Protein AF-A0A139BQP1-F1 (afdb_monomer)

Sequence (66 aa):
MKITEDFFKSWMTDAGGYTRAQLNLLKIEWPPVHGWKARLIGTEITDELYQKILAAKHITSQKLKN

Foldseek 3Di:
DADAPVLVVLLAAPVRHDDPVLCVLVVADPPHDPCNSVVRGGPDDDPVSSVVSNVVNPDDVPPPPD

Radius of gyration: 11.73 Å; Cα contacts (8 Å, |Δi|>4): 47; chains: 1; bounding box: 27×24×31 Å

Secondary structure (DSSP, 8-state):
-B--HHHHHHHS-TTS---HHHHHHTTPPSSPPTTHHHHHTT-B--HHHHHHHHHHTT--TTSS--

Solvent-accessible surface area (backbone atoms only — not comparable to full-atom values): 4236 Å² total; per-residue (Å²): 88,65,40,44,71,66,56,53,62,73,57,36,44,96,89,74,46,80,53,72,68,61,37,45,77,73,70,44,60,85,80,72,59,90,64,53,65,69,71,42,43,71,39,77,42,55,66,70,57,53,51,52,55,60,54,50,68,73,55,58,94,79,75,86,76,129

pLDDT: mean 78.92, std 13.34, range [35.72, 89.75]

Structure (mmCIF, N/CA/C/O backbone):
data_AF-A0A139BQP1-F1
#
_entry.id   AF-A0A139BQP1-F1
#
loop_
_atom_site.group_PDB
_atom_site.id
_atom_site.type_symbol
_atom_site.label_atom_id
_atom_site.label_alt_id
_atom_site.label_comp_id
_atom_site.label_asym_id
_atom_site.label_entity_id
_atom_site.label_seq_id
_atom_site.pdbx_PDB_ins_code
_atom_site.Cartn_x
_atom_site.Cartn_y
_atom_site.Cartn_z
_atom_site.occupancy
_atom_site.B_iso_or_equiv
_atom_site.auth_seq_id
_atom_site.auth_comp_id
_atom_site.auth_asym_id
_atom_site.auth_atom_id
_atom_site.pdbx_PDB_model_num
ATOM 1 N N . MET A 1 1 ? -12.226 7.369 -2.043 1.00 81.62 1 MET A N 1
ATOM 2 C CA . MET A 1 1 ? -10.911 8.047 -2.174 1.00 81.62 1 MET A CA 1
ATOM 3 C C . MET A 1 1 ? -10.214 7.550 -3.431 1.00 81.62 1 MET A C 1
ATOM 5 O O . MET A 1 1 ? -10.515 6.446 -3.860 1.00 81.62 1 MET A O 1
ATOM 9 N N . LYS A 1 2 ? -9.300 8.324 -4.028 1.00 85.62 2 LYS A N 1
ATOM 10 C CA . LYS A 1 2 ? -8.482 7.858 -5.162 1.00 85.62 2 LYS A CA 1
ATOM 11 C C . LYS A 1 2 ? -7.062 7.565 -4.707 1.00 85.62 2 LYS A C 1
ATOM 13 O O . LYS A 1 2 ? -6.500 8.331 -3.928 1.00 85.62 2 LYS A O 1
ATOM 1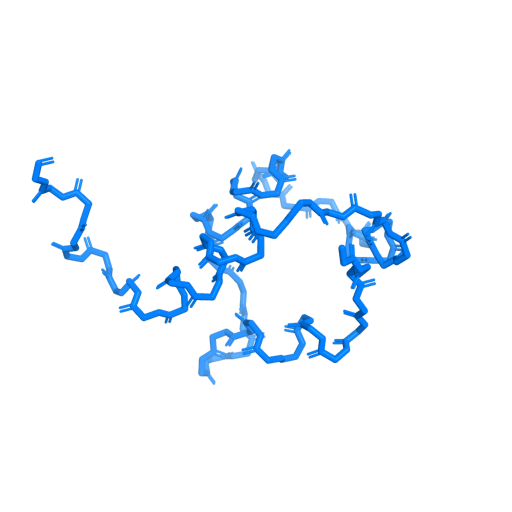8 N N . ILE A 1 3 ? -6.488 6.480 -5.215 1.00 87.06 3 ILE A N 1
ATOM 19 C CA . ILE A 1 3 ? -5.062 6.203 -5.048 1.00 87.06 3 ILE A CA 1
ATOM 20 C C . ILE A 1 3 ? -4.271 7.234 -5.858 1.00 87.06 3 ILE A C 1
ATOM 22 O O . ILE A 1 3 ? -4.507 7.417 -7.053 1.00 87.06 3 ILE A O 1
ATOM 26 N N . THR A 1 4 ? -3.316 7.890 -5.209 1.00 89.75 4 THR A N 1
ATOM 27 C CA . THR A 1 4 ? -2.397 8.856 -5.822 1.00 89.75 4 THR A CA 1
ATOM 28 C C . THR A 1 4 ? -0.948 8.411 -5.631 1.00 89.75 4 THR A C 1
ATOM 30 O O . THR A 1 4 ? -0.649 7.503 -4.855 1.00 89.75 4 THR A O 1
ATOM 33 N N . GLU A 1 5 ? -0.012 9.051 -6.329 1.00 87.31 5 GLU A N 1
ATOM 34 C CA . GLU A 1 5 ? 1.418 8.820 -6.080 1.00 87.31 5 GLU A CA 1
ATOM 35 C C . GLU A 1 5 ? 1.831 9.190 -4.654 1.00 87.31 5 GLU A C 1
ATOM 37 O O . GLU A 1 5 ? 2.635 8.488 -4.042 1.00 87.31 5 GLU A O 1
ATOM 42 N N . ASP A 1 6 ? 1.261 10.265 -4.107 1.00 87.00 6 ASP A N 1
ATOM 43 C CA . ASP A 1 6 ? 1.547 10.710 -2.743 1.00 87.00 6 ASP A CA 1
ATOM 44 C C . ASP A 1 6 ? 1.102 9.679 -1.698 1.00 87.00 6 ASP A C 1
ATOM 46 O O . ASP A 1 6 ? 1.840 9.362 -0.765 1.00 87.00 6 ASP A O 1
ATOM 50 N N . PHE A 1 7 ? -0.050 9.046 -1.929 1.00 85.94 7 PHE A N 1
ATOM 51 C CA . PHE A 1 7 ? -0.510 7.928 -1.115 1.00 85.94 7 PHE A CA 1
ATOM 52 C C . PHE A 1 7 ? 0.518 6.792 -1.075 1.00 85.94 7 PHE A C 1
ATOM 54 O O . PHE A 1 7 ? 0.848 6.285 -0.002 1.00 85.94 7 PHE A O 1
ATOM 61 N N . PHE A 1 8 ? 1.084 6.424 -2.228 1.00 85.69 8 PHE A N 1
ATOM 62 C CA . PHE A 1 8 ? 2.121 5.399 -2.288 1.00 85.69 8 PHE A CA 1
ATOM 63 C C . PHE A 1 8 ? 3.392 5.807 -1.545 1.00 85.69 8 PHE A C 1
ATOM 65 O O . PHE A 1 8 ? 3.986 4.951 -0.887 1.00 85.69 8 PHE A O 1
ATOM 72 N N . LYS A 1 9 ? 3.801 7.078 -1.615 1.00 85.31 9 LYS A N 1
ATOM 73 C CA . LYS A 1 9 ? 4.947 7.599 -0.852 1.00 85.31 9 LYS A CA 1
ATOM 74 C C . LYS A 1 9 ? 4.688 7.539 0.653 1.00 85.31 9 LYS A C 1
ATOM 76 O O . LYS A 1 9 ? 5.530 7.045 1.394 1.00 85.31 9 LYS A O 1
ATOM 81 N N . SER A 1 10 ? 3.502 7.949 1.091 1.00 82.44 10 SER A N 1
ATOM 82 C CA . SER A 1 10 ? 3.100 7.924 2.502 1.00 82.44 10 SER A CA 1
ATOM 83 C C . SER A 1 10 ? 2.932 6.508 3.062 1.00 82.44 10 SER A C 1
ATOM 85 O O . SER A 1 10 ? 3.111 6.298 4.265 1.00 82.44 10 SER A O 1
ATOM 87 N N . TRP A 1 11 ? 2.595 5.538 2.210 1.00 82.69 11 TRP A N 1
ATOM 88 C CA . TRP A 1 11 ? 2.400 4.134 2.579 1.00 82.69 11 TRP A CA 1
ATOM 89 C C . TRP A 1 11 ? 3.672 3.276 2.500 1.00 82.69 11 TRP A C 1
ATOM 91 O O . TRP A 1 11 ? 3.702 2.149 2.998 1.00 82.69 11 TRP A O 1
ATOM 101 N N . MET A 1 12 ? 4.723 3.799 1.877 1.00 83.31 12 MET A N 1
ATOM 102 C CA . MET A 1 12 ? 6.019 3.142 1.775 1.00 83.31 12 MET A CA 1
ATOM 103 C C . MET A 1 12 ? 6.596 2.848 3.170 1.00 83.31 12 MET A C 1
ATOM 105 O O . MET A 1 12 ? 6.368 3.596 4.127 1.00 83.31 12 MET A O 1
ATOM 109 N N . THR A 1 13 ? 7.322 1.737 3.300 1.00 82.44 13 THR A N 1
ATOM 110 C CA . THR A 1 13 ? 8.081 1.444 4.522 1.00 82.44 13 THR A CA 1
ATOM 111 C C . THR A 1 13 ? 9.278 2.384 4.651 1.00 82.44 13 THR A C 1
ATOM 113 O O . THR A 1 13 ? 9.720 2.970 3.667 1.00 82.44 13 THR A O 1
ATOM 116 N N . ASP A 1 14 ? 9.850 2.476 5.853 1.00 78.31 14 ASP A N 1
ATOM 117 C CA . ASP A 1 14 ? 11.046 3.291 6.125 1.00 78.31 14 ASP A CA 1
ATOM 118 C C . ASP A 1 14 ? 12.230 2.931 5.201 1.00 78.31 14 ASP A C 1
ATOM 120 O O . ASP A 1 14 ? 12.971 3.788 4.736 1.00 78.31 14 ASP A O 1
ATOM 124 N N . ALA A 1 15 ? 12.323 1.653 4.819 1.00 79.50 15 ALA A N 1
ATOM 125 C CA . ALA A 1 15 ? 13.313 1.133 3.875 1.00 79.50 15 ALA A CA 1
ATOM 126 C C . ALA A 1 15 ? 13.010 1.441 2.390 1.00 79.50 15 ALA A C 1
ATOM 128 O O . ALA A 1 15 ? 13.715 0.953 1.508 1.00 79.50 15 ALA A O 1
ATOM 129 N N . GLY A 1 16 ? 11.951 2.191 2.082 1.00 78.88 16 GLY A N 1
ATOM 130 C CA . GLY A 1 16 ? 11.614 2.581 0.712 1.00 78.88 16 GLY A CA 1
ATOM 131 C C . GLY A 1 16 ? 10.828 1.533 -0.097 1.00 78.88 16 GLY A C 1
ATOM 132 O O . GLY A 1 16 ? 10.742 1.629 -1.324 1.00 78.88 16 GLY A O 1
ATOM 133 N N . GLY A 1 17 ? 10.263 0.512 0.558 1.00 84.62 17 GLY A N 1
ATOM 134 C CA . GLY A 1 17 ? 9.611 -0.632 -0.093 1.00 84.62 17 GLY A CA 1
ATOM 135 C C . GLY A 1 17 ? 8.133 -0.820 0.258 1.00 84.62 17 GLY A C 1
ATOM 136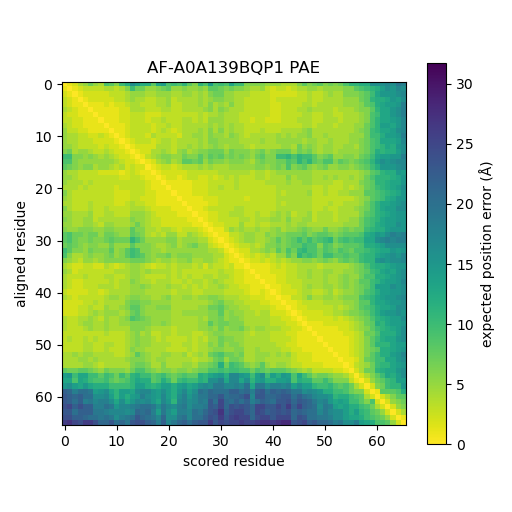 O O . GLY A 1 17 ? 7.534 -0.028 0.982 1.00 84.62 17 GLY A O 1
ATOM 137 N N . TYR A 1 18 ? 7.554 -1.914 -0.249 1.00 85.75 18 TYR A N 1
ATOM 138 C CA . TYR A 1 18 ? 6.232 -2.409 0.152 1.00 85.75 18 TYR A CA 1
ATOM 139 C C . TYR A 1 18 ? 6.343 -3.872 0.548 1.00 85.75 18 TYR A C 1
ATOM 141 O O . TYR A 1 18 ? 6.987 -4.674 -0.131 1.00 85.75 18 TYR A O 1
ATOM 149 N N . THR A 1 19 ? 5.697 -4.225 1.647 1.00 84.44 19 THR A N 1
ATOM 150 C CA . THR A 1 19 ? 5.642 -5.600 2.137 1.00 84.44 19 THR A CA 1
ATOM 151 C C . THR A 1 19 ? 4.610 -6.421 1.367 1.00 84.44 19 THR A C 1
ATOM 153 O O . THR A 1 19 ? 3.649 -5.901 0.798 1.00 84.44 19 THR A O 1
ATOM 156 N N . ARG A 1 20 ? 4.760 -7.749 1.393 1.00 84.38 20 ARG A N 1
ATOM 157 C CA . ARG A 1 20 ? 3.790 -8.673 0.787 1.00 84.38 20 ARG A CA 1
ATOM 158 C C . ARG A 1 20 ? 2.381 -8.509 1.369 1.00 84.38 20 ARG A C 1
ATOM 160 O O . ARG A 1 20 ? 1.412 -8.609 0.627 1.00 84.38 20 ARG A O 1
ATOM 167 N N . ALA A 1 21 ? 2.269 -8.225 2.668 1.00 82.75 21 ALA A N 1
ATOM 168 C CA . ALA A 1 21 ? 0.990 -7.972 3.330 1.00 82.75 21 ALA A CA 1
ATOM 169 C C . ALA A 1 21 ? 0.314 -6.698 2.798 1.00 82.75 21 ALA A C 1
ATOM 171 O O . ALA A 1 21 ? -0.873 -6.721 2.484 1.00 82.75 21 ALA A O 1
ATOM 172 N N . GLN A 1 22 ? 1.083 -5.619 2.621 1.00 84.12 22 GLN A N 1
ATOM 173 C CA . GLN A 1 22 ? 0.598 -4.383 2.004 1.00 84.12 22 GLN A CA 1
ATOM 174 C C . GLN A 1 22 ? 0.061 -4.642 0.591 1.00 84.12 22 GLN A C 1
ATOM 176 O O . GLN A 1 22 ? -1.073 -4.288 0.284 1.00 84.12 22 GLN A O 1
ATOM 181 N N . LEU A 1 23 ? 0.833 -5.331 -0.248 1.00 86.62 23 LEU A N 1
ATOM 182 C CA . LEU A 1 23 ? 0.424 -5.661 -1.617 1.00 86.62 23 LEU A CA 1
ATOM 183 C C . LEU A 1 23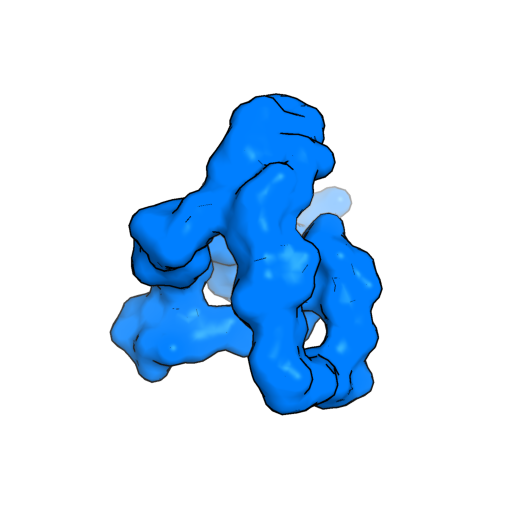 ? -0.822 -6.561 -1.656 1.00 86.62 23 LEU A C 1
ATOM 185 O O . LEU A 1 23 ? -1.705 -6.350 -2.486 1.00 86.62 23 LEU A O 1
ATOM 189 N N . ASN A 1 24 ? -0.943 -7.501 -0.716 1.00 85.31 24 ASN A N 1
ATOM 190 C CA . ASN A 1 24 ? -2.106 -8.380 -0.609 1.00 85.31 24 ASN A CA 1
ATOM 191 C C . ASN A 1 24 ? -3.408 -7.613 -0.307 1.00 85.31 24 ASN A C 1
ATOM 193 O O . ASN A 1 24 ? -4.447 -7.962 -0.862 1.00 85.31 24 ASN A O 1
ATOM 197 N N . LEU A 1 25 ? -3.357 -6.526 0.478 1.00 83.50 25 LEU A N 1
ATOM 198 C CA . LEU A 1 25 ? -4.530 -5.667 0.721 1.00 83.50 25 LEU A CA 1
ATOM 199 C C . LEU A 1 25 ? -5.087 -5.069 -0.575 1.00 83.50 25 LEU A C 1
ATOM 201 O O . LEU A 1 25 ? -6.297 -4.931 -0.726 1.00 83.50 25 LEU A O 1
ATOM 205 N N . LEU A 1 26 ? -4.205 -4.766 -1.526 1.00 83.25 26 LEU A N 1
ATOM 206 C CA . LEU A 1 26 ? -4.566 -4.284 -2.859 1.00 83.25 26 LEU A CA 1
ATOM 207 C C . LEU A 1 26 ? -4.819 -5.424 -3.857 1.00 83.25 26 LEU A C 1
ATOM 209 O O . LEU A 1 26 ? -4.937 -5.170 -5.054 1.00 83.25 26 LEU A O 1
ATOM 213 N N . LYS A 1 27 ? -4.894 -6.674 -3.378 1.00 84.62 27 LYS A N 1
ATOM 214 C CA . LYS A 1 27 ? -5.006 -7.898 -4.187 1.00 84.62 27 LYS A CA 1
ATOM 215 C C . LYS A 1 27 ? -3.920 -8.013 -5.259 1.00 84.62 27 LYS A C 1
ATOM 217 O O . LYS A 1 27 ? -4.139 -8.599 -6.315 1.00 84.62 27 LYS A O 1
ATOM 222 N N . ILE A 1 28 ? -2.745 -7.453 -4.991 1.00 85.00 28 ILE A N 1
ATOM 223 C CA . ILE A 1 28 ? -1.600 -7.555 -5.886 1.00 85.00 28 ILE A CA 1
ATOM 224 C C . ILE A 1 28 ? -0.891 -8.861 -5.570 1.00 85.00 28 ILE A C 1
ATOM 226 O O . ILE A 1 28 ? -0.442 -9.093 -4.443 1.00 85.00 28 ILE A O 1
ATOM 230 N N . GLU A 1 29 ? -0.795 -9.715 -6.578 1.00 83.56 29 GLU A N 1
ATOM 231 C CA . GLU A 1 29 ? -0.049 -10.956 -6.467 1.00 83.56 29 GLU A CA 1
ATOM 232 C C . GLU A 1 29 ? 1.442 -10.679 -6.262 1.00 83.56 29 GLU A C 1
ATOM 234 O O 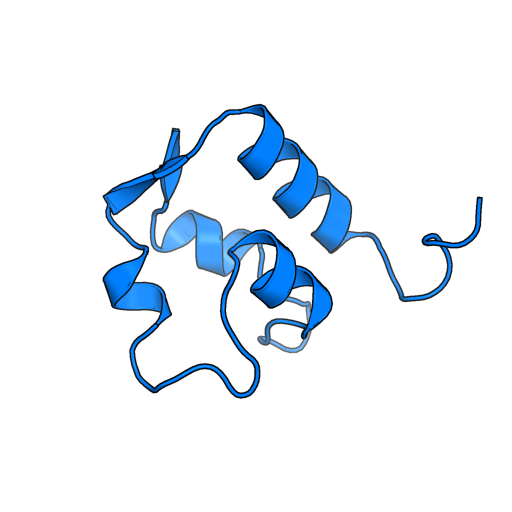. GLU A 1 29 ? 2.010 -9.715 -6.778 1.00 83.56 29 GLU A O 1
ATOM 239 N N . TRP A 1 30 ? 2.076 -11.536 -5.464 1.00 80.19 30 TRP A N 1
ATOM 240 C CA . TRP A 1 30 ? 3.515 -11.493 -5.253 1.00 80.19 30 TRP A CA 1
ATOM 241 C C . TRP A 1 30 ? 4.199 -12.518 -6.167 1.00 80.19 30 TRP A C 1
ATOM 243 O O . TRP A 1 30 ? 3.813 -13.686 -6.105 1.00 80.19 30 TRP A O 1
ATOM 253 N N . PRO A 1 31 ? 5.251 -12.147 -6.922 1.00 82.12 31 PRO A N 1
ATOM 254 C CA . PRO A 1 31 ? 5.889 -10.831 -6.982 1.00 82.12 31 PRO A CA 1
ATOM 255 C C . PRO A 1 31 ? 5.070 -9.820 -7.801 1.00 82.12 31 PRO A C 1
ATOM 257 O O . PRO A 1 31 ? 4.468 -10.188 -8.810 1.00 82.12 31 PRO A O 1
ATOM 260 N N . PRO A 1 32 ? 5.062 -8.537 -7.406 1.00 84.50 32 PRO A N 1
ATOM 261 C CA . PRO A 1 32 ? 4.294 -7.537 -8.123 1.00 84.50 32 PRO A CA 1
ATOM 262 C C . PRO A 1 32 ? 4.889 -7.301 -9.518 1.00 84.50 32 PRO A C 1
ATOM 264 O O . PRO A 1 32 ? 6.091 -7.071 -9.670 1.00 84.50 32 PRO A O 1
ATOM 267 N N . VAL A 1 33 ? 4.036 -7.327 -10.543 1.00 85.19 33 VAL A N 1
ATOM 268 C CA . VAL A 1 33 ? 4.437 -7.062 -11.932 1.00 85.19 33 VAL A CA 1
ATOM 269 C C . VAL A 1 33 ? 4.959 -5.638 -12.099 1.00 85.19 33 VAL A C 1
ATOM 271 O O . VAL A 1 33 ? 4.471 -4.705 -11.461 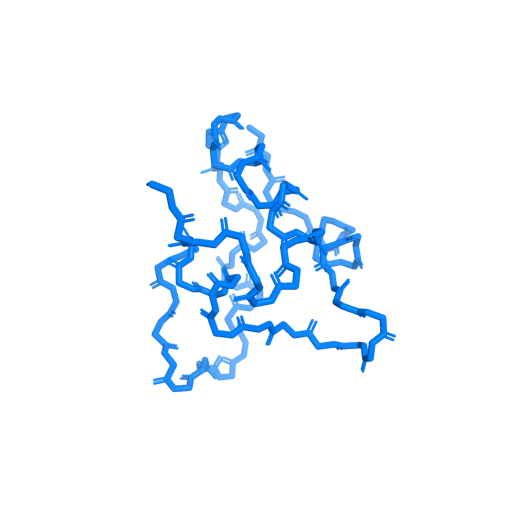1.00 85.19 33 VAL A O 1
ATOM 274 N N . HIS A 1 34 ? 5.932 -5.441 -12.989 1.00 84.19 34 HIS A N 1
ATOM 275 C CA . HIS A 1 34 ? 6.470 -4.109 -13.266 1.00 84.19 34 HIS A CA 1
ATOM 276 C C . HIS A 1 34 ? 5.334 -3.126 -13.623 1.00 84.19 34 HIS A C 1
ATOM 278 O O . HIS A 1 34 ? 4.444 -3.446 -14.409 1.00 84.19 34 HIS A O 1
ATOM 284 N N . GLY A 1 35 ? 5.342 -1.933 -13.018 1.00 85.06 35 GLY A N 1
ATOM 285 C CA . GLY A 1 35 ? 4.335 -0.895 -13.281 1.00 85.06 35 GLY A CA 1
ATOM 286 C C . GLY A 1 35 ? 3.000 -1.053 -12.538 1.00 85.06 35 GLY A C 1
ATOM 287 O O . GLY A 1 35 ? 2.070 -0.294 -12.804 1.00 85.06 35 GLY A O 1
ATOM 288 N N . TRP A 1 36 ? 2.885 -1.977 -11.577 1.00 88.56 36 TRP A N 1
ATOM 289 C CA . TRP A 1 36 ? 1.667 -2.164 -10.772 1.00 88.56 36 TRP A CA 1
ATOM 290 C C . TRP A 1 36 ? 1.152 -0.875 -10.104 1.00 88.56 36 TRP A C 1
ATOM 292 O O . TRP A 1 36 ? -0.055 -0.651 -10.056 1.00 88.56 36 TRP A O 1
ATOM 302 N N . LYS A 1 37 ? 2.050 0.010 -9.645 1.00 87.56 37 LYS A N 1
ATOM 303 C CA . LYS A 1 37 ? 1.680 1.298 -9.029 1.00 87.56 37 LYS A CA 1
ATOM 304 C C . LYS A 1 37 ? 0.916 2.187 -10.008 1.00 87.56 37 LYS A C 1
ATOM 306 O O . LYS A 1 37 ? -0.140 2.698 -9.664 1.00 87.56 37 LYS A O 1
ATOM 311 N N . ALA A 1 38 ? 1.422 2.312 -11.237 1.00 86.88 38 ALA A N 1
ATOM 312 C CA . ALA A 1 38 ? 0.814 3.124 -12.291 1.00 86.88 38 ALA A CA 1
ATOM 313 C C . ALA A 1 38 ? -0.592 2.641 -12.661 1.00 86.88 38 ALA A C 1
ATOM 315 O O . ALA A 1 38 ? -1.454 3.457 -12.960 1.00 86.88 38 ALA A O 1
ATOM 316 N N . ARG A 1 39 ? -0.845 1.329 -12.578 1.00 87.25 39 ARG A N 1
ATOM 317 C CA . ARG A 1 39 ? -2.181 0.757 -12.810 1.00 87.25 39 ARG A CA 1
ATOM 318 C C . ARG A 1 39 ? -3.183 1.098 -11.710 1.00 87.25 39 ARG A C 1
ATOM 320 O O . ARG A 1 39 ? -4.376 1.138 -11.975 1.00 87.25 39 ARG A O 1
ATOM 327 N N . LEU A 1 40 ? -2.707 1.299 -10.484 1.00 86.88 40 LEU A N 1
ATOM 328 C CA . LEU A 1 40 ? -3.553 1.594 -9.329 1.00 86.88 40 LEU A CA 1
ATOM 329 C C . LEU A 1 40 ? -3.751 3.089 -9.109 1.00 86.88 40 LEU A C 1
ATOM 331 O O . LEU A 1 40 ? -4.783 3.480 -8.573 1.00 86.88 40 LEU A O 1
ATOM 335 N N . ILE A 1 41 ? -2.805 3.928 -9.533 1.00 89.19 41 ILE A N 1
ATOM 336 C CA . ILE A 1 41 ? -2.976 5.384 -9.517 1.00 89.19 41 ILE A CA 1
ATOM 337 C C . ILE A 1 41 ? -4.238 5.748 -10.312 1.00 89.19 41 ILE A C 1
ATOM 339 O O . ILE A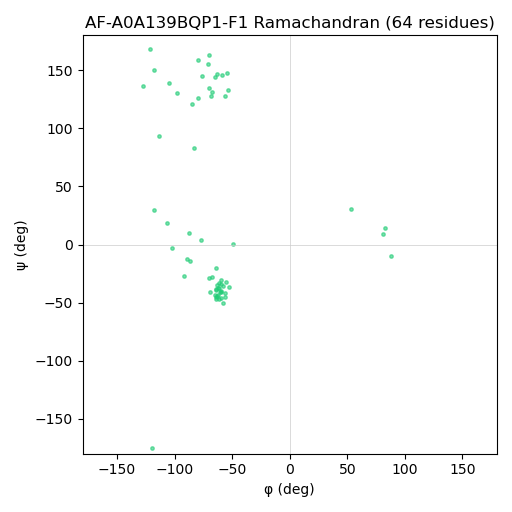 1 41 ? -4.431 5.310 -11.441 1.00 89.19 41 ILE A O 1
ATOM 343 N N . GLY A 1 42 ? -5.124 6.524 -9.690 1.00 85.69 42 GLY A N 1
ATOM 344 C CA . GLY A 1 42 ? -6.425 6.896 -10.248 1.00 85.69 42 GLY A CA 1
ATOM 345 C C . GLY A 1 42 ? -7.560 5.911 -9.951 1.00 85.69 42 GLY A C 1
ATOM 346 O O . GLY A 1 42 ? -8.718 6.269 -10.165 1.00 85.69 42 GLY A O 1
ATOM 347 N N . THR A 1 43 ? -7.265 4.727 -9.400 1.00 88.62 43 THR A N 1
ATOM 348 C CA . THR A 1 43 ? -8.292 3.770 -8.964 1.00 88.62 43 THR A CA 1
ATOM 349 C C . THR A 1 43 ? -9.010 4.295 -7.726 1.00 88.62 43 THR A C 1
ATOM 351 O O . THR A 1 43 ? -8.382 4.774 -6.774 1.00 88.62 43 THR A O 1
ATOM 354 N N . GLU A 1 44 ? -10.337 4.196 -7.733 1.00 89.31 44 GLU A N 1
ATOM 355 C CA . GLU A 1 44 ? -11.164 4.519 -6.577 1.00 89.31 44 GLU A CA 1
ATOM 356 C C . GLU A 1 44 ? -11.171 3.363 -5.580 1.00 89.31 44 GLU A C 1
ATOM 358 O O . GLU A 1 44 ? -11.479 2.220 -5.911 1.00 89.31 44 GLU A O 1
ATOM 363 N N . ILE A 1 45 ? -10.827 3.684 -4.338 1.00 86.69 45 ILE A N 1
ATOM 364 C CA . ILE A 1 45 ? -10.860 2.773 -3.202 1.00 86.69 45 ILE A CA 1
ATOM 365 C C . ILE A 1 45 ? -11.833 3.277 -2.142 1.00 86.69 45 ILE A C 1
ATOM 367 O O . ILE A 1 45 ? -12.049 4.487 -1.974 1.00 86.69 45 ILE A O 1
ATOM 371 N N . THR A 1 46 ? -12.411 2.328 -1.414 1.00 87.81 46 THR A N 1
ATOM 372 C CA . THR A 1 46 ? -13.275 2.616 -0.271 1.00 87.81 46 THR A CA 1
ATOM 373 C C . THR A 1 46 ? -12.459 3.149 0.899 1.00 87.81 46 THR A C 1
ATOM 375 O O . THR A 1 46 ? -11.261 2.876 1.022 1.00 87.81 46 THR A O 1
ATOM 378 N N . ASP A 1 47 ? -13.121 3.905 1.774 1.00 85.31 47 ASP A N 1
ATOM 379 C CA . ASP A 1 47 ? -12.495 4.428 2.989 1.00 85.31 47 ASP A CA 1
ATOM 380 C C . ASP A 1 47 ? -11.979 3.290 3.883 1.00 85.31 47 ASP A C 1
ATOM 382 O O . ASP A 1 47 ? -10.843 3.320 4.337 1.00 85.31 47 ASP A O 1
ATOM 386 N N . GLU A 1 48 ? -12.739 2.198 4.009 1.00 85.56 48 GLU A N 1
ATOM 387 C CA . GLU A 1 48 ? -12.296 1.005 4.740 1.00 85.56 48 GLU A CA 1
ATOM 388 C C . GLU A 1 48 ? -10.970 0.431 4.228 1.00 85.56 48 GLU A C 1
ATOM 390 O O . GLU A 1 48 ? -10.121 0.017 5.021 1.00 85.56 48 GLU A O 1
ATOM 395 N N . LEU A 1 49 ? -10.774 0.383 2.906 1.00 83.44 49 LEU A N 1
ATOM 396 C CA . LEU A 1 49 ? -9.530 -0.121 2.330 1.00 83.44 49 LEU A CA 1
ATOM 397 C C . LEU A 1 49 ? -8.376 0.846 2.614 1.00 83.44 49 LEU A C 1
ATOM 399 O O . LEU A 1 49 ? -7.284 0.410 2.978 1.00 83.44 49 LEU A O 1
ATOM 403 N N . TYR A 1 50 ? -8.638 2.147 2.513 1.00 83.81 50 TYR A N 1
ATOM 404 C CA . TYR A 1 50 ? -7.683 3.197 2.852 1.00 83.81 50 TYR A CA 1
ATOM 405 C C . TYR A 1 50 ? -7.244 3.125 4.326 1.00 83.81 50 TYR A C 1
ATOM 407 O O . TYR A 1 50 ? -6.045 3.115 4.614 1.00 83.81 50 TYR A O 1
ATOM 415 N N . GLN A 1 51 ? -8.190 2.966 5.254 1.00 82.75 51 GLN A N 1
ATOM 416 C CA . GLN A 1 51 ? -7.916 2.798 6.685 1.00 82.75 51 GLN A CA 1
ATOM 417 C C . GLN A 1 51 ? -7.106 1.526 6.968 1.00 82.75 51 GLN A C 1
ATOM 419 O O . GLN A 1 51 ? -6.129 1.570 7.716 1.00 82.75 51 GLN A O 1
ATOM 424 N N . LYS A 1 52 ? -7.444 0.394 6.331 1.00 82.94 52 LYS A N 1
ATOM 425 C CA . LYS A 1 52 ? -6.678 -0.862 6.461 1.00 82.94 52 LYS A CA 1
ATOM 426 C C . LYS A 1 52 ? -5.235 -0.710 5.986 1.00 82.94 52 LYS A C 1
ATOM 428 O O . LYS A 1 52 ? -4.315 -1.215 6.627 1.00 82.94 52 LYS A O 1
ATOM 433 N N . ILE A 1 53 ? -5.035 -0.002 4.880 1.00 79.88 53 ILE A N 1
ATOM 434 C CA . ILE A 1 53 ? -3.717 0.288 4.310 1.00 79.88 53 ILE A CA 1
ATOM 435 C C . ILE A 1 53 ? -2.890 1.162 5.262 1.00 79.88 53 ILE A C 1
ATOM 437 O O . ILE A 1 53 ? -1.728 0.834 5.523 1.00 79.88 53 ILE A O 1
ATOM 441 N N . LEU A 1 54 ? -3.479 2.231 5.805 1.00 77.69 54 LEU A N 1
ATOM 442 C CA . LEU A 1 54 ? -2.817 3.098 6.781 1.00 77.69 54 LEU A CA 1
ATOM 443 C C . LEU A 1 54 ? -2.473 2.349 8.070 1.00 77.69 54 LEU A C 1
ATOM 445 O O . LEU A 1 54 ? -1.348 2.454 8.557 1.00 77.69 54 LEU A O 1
ATOM 449 N N . ALA A 1 55 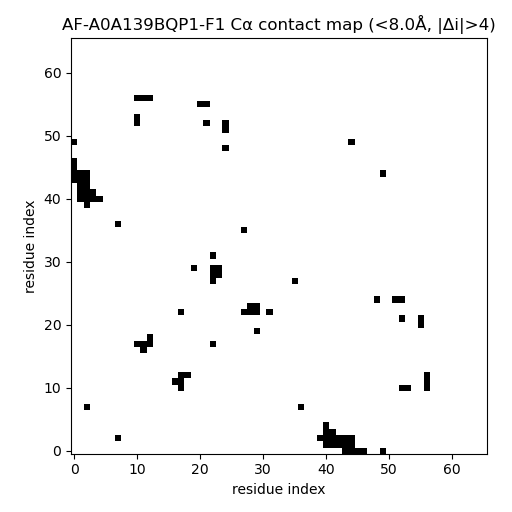? -3.398 1.538 8.584 1.00 77.81 55 ALA A N 1
ATOM 450 C CA . ALA A 1 55 ? -3.155 0.705 9.755 1.00 77.81 55 ALA A CA 1
ATOM 451 C C . ALA A 1 55 ? -1.993 -0.274 9.517 1.00 77.81 55 ALA A C 1
ATOM 453 O O . ALA A 1 55 ? -1.127 -0.427 10.378 1.00 77.81 55 ALA A O 1
ATOM 454 N N . ALA A 1 56 ? -1.908 -0.871 8.322 1.00 70.44 56 ALA A N 1
ATOM 455 C CA . ALA A 1 56 ? -0.843 -1.803 7.957 1.00 70.44 56 ALA A CA 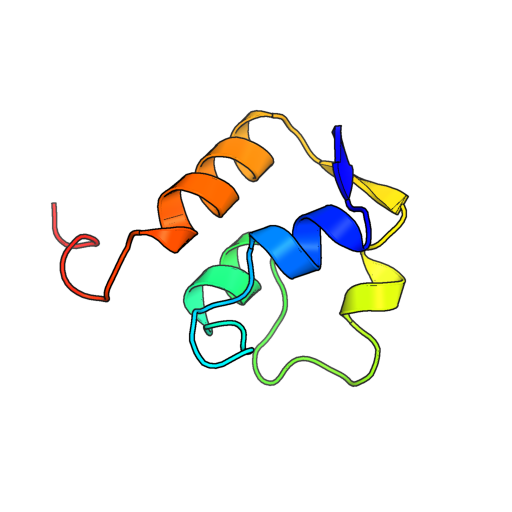1
ATOM 456 C C . ALA A 1 56 ? 0.562 -1.176 7.925 1.00 70.44 56 ALA A C 1
ATOM 458 O O . ALA A 1 56 ? 1.537 -1.910 8.071 1.00 70.44 56 ALA A O 1
ATOM 459 N N . LYS A 1 57 ? 0.693 0.156 7.809 1.00 64.25 57 LYS A N 1
ATOM 460 C CA . LYS A 1 57 ? 1.987 0.863 7.895 1.00 64.25 57 LYS A CA 1
ATOM 461 C C . LYS A 1 57 ? 2.693 0.632 9.240 1.00 64.25 57 LYS A C 1
ATOM 463 O O . LYS A 1 57 ? 3.918 0.604 9.292 1.00 64.25 57 LYS A O 1
ATOM 468 N N . HIS A 1 58 ? 1.923 0.436 10.311 1.00 58.88 58 HIS A N 1
ATOM 469 C CA . HIS A 1 58 ? 2.431 0.232 11.672 1.00 58.88 58 HIS A CA 1
ATOM 470 C C . HIS A 1 58 ? 2.401 -1.230 12.125 1.00 58.88 58 HIS A C 1
ATOM 472 O O . HIS A 1 58 ? 2.870 -1.544 13.220 1.00 58.88 58 HIS A O 1
ATOM 478 N N . ILE A 1 59 ? 1.870 -2.139 11.301 1.00 55.81 59 ILE A N 1
ATOM 479 C CA . ILE A 1 59 ? 1.882 -3.568 11.605 1.00 55.81 59 ILE A CA 1
ATOM 480 C C . ILE A 1 59 ? 3.242 -4.112 11.167 1.00 55.81 59 ILE A C 1
ATOM 482 O O . ILE A 1 59 ? 3.412 -4.688 10.094 1.00 55.81 59 ILE A O 1
ATOM 486 N N . THR A 1 60 ? 4.235 -3.954 12.040 1.00 52.03 60 THR A N 1
ATOM 487 C CA . THR A 1 60 ? 5.311 -4.942 12.116 1.00 52.03 60 THR A CA 1
ATOM 488 C C . THR A 1 60 ? 4.665 -6.310 12.343 1.00 52.03 60 THR A C 1
ATOM 490 O O . THR A 1 60 ? 3.610 -6.416 12.967 1.00 52.03 60 THR A O 1
ATOM 493 N N . SER A 1 61 ? 5.277 -7.366 11.806 1.00 49.81 61 SER A N 1
ATOM 494 C CA . SER A 1 61 ? 4.771 -8.749 11.721 1.00 49.81 61 SER A CA 1
ATOM 495 C C . SER A 1 61 ? 4.204 -9.389 13.016 1.00 49.81 61 SER A C 1
ATOM 497 O O . SER A 1 61 ? 3.796 -10.547 12.984 1.00 49.81 61 SER A O 1
ATOM 499 N N . GLN A 1 62 ? 4.172 -8.688 14.152 1.00 46.91 62 GLN A N 1
ATOM 500 C CA . GLN A 1 62 ? 3.756 -9.173 15.465 1.00 46.91 62 GLN A CA 1
ATOM 501 C C . GLN A 1 62 ? 2.250 -9.089 15.776 1.00 46.91 62 GLN A C 1
ATOM 503 O O . GLN A 1 62 ? 1.831 -9.739 16.728 1.00 46.91 62 GLN A O 1
ATOM 508 N N . LYS A 1 63 ? 1.412 -8.356 15.021 1.00 44.00 63 LYS A N 1
ATOM 509 C CA . LYS A 1 63 ? 0.012 -8.079 15.439 1.00 44.00 63 LYS A CA 1
ATOM 510 C C . LYS A 1 63 ? -1.099 -8.623 14.525 1.00 44.00 63 LYS A C 1
ATOM 512 O O . LYS A 1 63 ? -2.181 -8.056 14.465 1.00 44.00 63 LYS A O 1
ATOM 517 N N . LEU A 1 64 ? -0.838 -9.732 13.831 1.00 48.19 64 LEU A N 1
ATOM 518 C CA . LEU A 1 64 ? -1.838 -10.526 13.084 1.00 48.19 64 LEU A CA 1
ATOM 519 C C . LEU A 1 64 ? -2.185 -11.855 13.789 1.00 48.19 64 LEU A C 1
ATOM 521 O O . LEU A 1 64 ? -2.702 -12.779 13.170 1.00 48.19 64 LEU A O 1
ATOM 525 N N . LYS A 1 65 ? -1.883 -11.954 15.088 1.00 37.09 65 LYS A N 1
ATOM 526 C CA . LYS A 1 65 ? -2.406 -12.986 15.986 1.00 37.09 65 LYS A CA 1
ATOM 527 C C . LYS A 1 65 ? -3.299 -12.296 17.010 1.00 37.09 65 LYS A C 1
ATOM 529 O O . LYS A 1 65 ? -2.786 -11.783 17.999 1.00 37.09 65 LYS A O 1
ATOM 534 N N . ASN A 1 66 ? -4.592 -12.230 16.738 1.00 35.72 66 ASN A N 1
ATOM 535 C CA . ASN A 1 66 ? -5.617 -12.140 17.771 1.00 35.72 66 ASN A CA 1
ATOM 536 C C . ASN A 1 66 ? -6.888 -12.788 17.241 1.00 35.72 66 ASN A C 1
ATOM 538 O O . ASN A 1 66 ? -7.205 -12.518 16.060 1.00 35.72 66 ASN A O 1
#

Organism: NCBI:txid1796491

Mea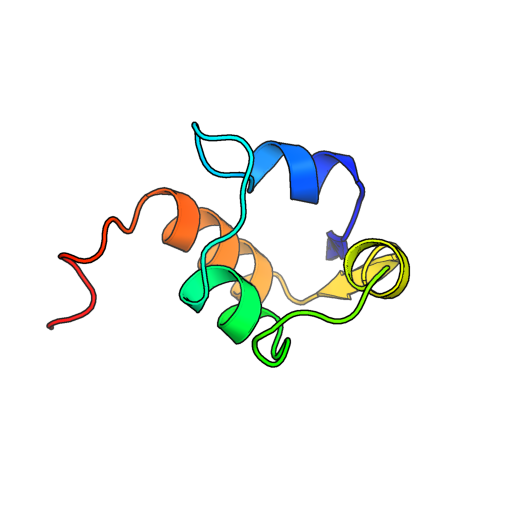n predicted aligned error: 6.69 Å